Protein AF-A0ABD1HBV8-F1 (afdb_monomer_lite)

Radius of gyration: 19.59 Å; chains: 1; bounding box: 42×30×51 Å

Secondary structure (DSSP, 8-state):
-EEEEEES-TT----TT----EEEEEE-SS-EEES-EEEEEEEEE------SS-TTTHHHHTT-PPEEEEEEEEEEE-SEEE-SS-EE-

Organism: Salvia divinorum (NCBI:txid28513)

Sequence (89 aa):
MSVEIKVSRFNRIYRPGELLEGKIITTLNSSISYQSIRLTLNGAVNLQVRGGSAGVIESLYDVIKPIPIMKKVVDVRSSGKIGSVMTEV

Structure (mmCIF, N/CA/C/O backbone):
data_AF-A0ABD1HBV8-F1
#
_entry.id   AF-A0ABD1HBV8-F1
#
loop_
_atom_site.group_PDB
_atom_site.id
_atom_site.type_symbol
_atom_site.label_atom_id
_atom_site.label_alt_id
_atom_site.label_comp_id
_atom_site.label_asym_id
_atom_site.label_entity_id
_atom_site.label_seq_id
_atom_site.pdbx_PDB_ins_code
_atom_site.Cartn_x
_atom_site.Cartn_y
_atom_site.Cartn_z
_atom_site.occupancy
_atom_site.B_iso_or_equiv
_atom_site.auth_seq_id
_atom_site.auth_comp_id
_atom_site.auth_asym_id
_atom_site.auth_atom_id
_atom_site.pdbx_PDB_model_num
ATOM 1 N N . MET A 1 1 ? 3.546 9.373 16.402 1.00 77.94 1 MET A N 1
ATOM 2 C CA . MET A 1 1 ? 2.531 9.082 15.370 1.00 77.94 1 MET A CA 1
ATOM 3 C C . MET A 1 1 ? 3.254 8.594 14.128 1.00 77.94 1 MET A C 1
ATOM 5 O O . MET A 1 1 ? 4.045 9.355 13.589 1.00 77.94 1 MET A O 1
ATOM 9 N N . SER A 1 2 ? 3.046 7.347 13.719 1.00 86.94 2 SER A N 1
ATOM 10 C CA . SER A 1 2 ? 3.640 6.787 12.499 1.00 86.94 2 SER A CA 1
ATOM 11 C C . SER A 1 2 ? 2.619 5.954 11.729 1.00 86.94 2 SER A C 1
ATOM 13 O O . SER A 1 2 ? 1.686 5.398 12.312 1.00 86.94 2 SER A O 1
ATOM 15 N N . VAL A 1 3 ? 2.793 5.902 10.410 1.00 88.38 3 VAL A N 1
ATOM 16 C CA . VAL A 1 3 ? 2.046 5.029 9.502 1.00 88.38 3 VAL A CA 1
ATOM 17 C C . VAL A 1 3 ? 3.073 4.268 8.681 1.00 88.38 3 VAL A C 1
ATOM 19 O O . VAL A 1 3 ? 3.890 4.871 7.988 1.00 88.38 3 VAL A O 1
ATOM 22 N N . GLU A 1 4 ? 3.042 2.950 8.778 1.00 91.06 4 GLU A N 1
ATOM 23 C CA . GLU A 1 4 ? 3.947 2.047 8.084 1.00 91.06 4 GLU A CA 1
ATOM 24 C C . GLU A 1 4 ? 3.155 1.141 7.148 1.00 91.06 4 GLU A C 1
ATOM 26 O O . GLU A 1 4 ? 2.085 0.644 7.491 1.00 91.06 4 GLU A O 1
ATOM 31 N N . ILE A 1 5 ? 3.705 0.895 5.962 1.00 91.12 5 ILE A N 1
ATOM 32 C CA . ILE A 1 5 ? 3.165 -0.075 5.012 1.00 91.12 5 ILE A CA 1
ATOM 33 C C . ILE A 1 5 ? 4.144 -1.240 4.970 1.00 91.12 5 ILE A C 1
ATOM 35 O O . ILE A 1 5 ? 5.291 -1.083 4.544 1.00 91.12 5 ILE A O 1
ATOM 39 N N . LYS A 1 6 ? 3.696 -2.415 5.410 1.00 91.44 6 LYS A N 1
ATOM 40 C CA . LYS A 1 6 ? 4.471 -3.653 5.321 1.00 91.44 6 LYS A CA 1
ATOM 41 C C . LYS A 1 6 ? 3.896 -4.518 4.223 1.00 91.44 6 LYS A C 1
ATOM 43 O O . LYS A 1 6 ? 2.731 -4.883 4.263 1.00 91.44 6 LYS A O 1
ATOM 48 N N . VAL A 1 7 ? 4.727 -4.851 3.250 1.00 91.88 7 VAL A N 1
ATOM 49 C CA . VAL A 1 7 ? 4.354 -5.746 2.156 1.00 91.88 7 VAL A CA 1
ATOM 50 C C . VAL A 1 7 ? 4.807 -7.162 2.507 1.00 91.88 7 VAL A C 1
ATOM 52 O O . VAL A 1 7 ? 5.878 -7.325 3.091 1.00 91.88 7 VAL A O 1
ATOM 55 N N . SER A 1 8 ? 4.013 -8.177 2.167 1.00 89.94 8 SER A N 1
ATOM 56 C CA . SER A 1 8 ? 4.238 -9.565 2.592 1.00 89.94 8 SER A CA 1
ATOM 57 C C . SER A 1 8 ? 5.557 -10.152 2.076 1.00 89.94 8 SER A C 1
ATOM 59 O O . SER A 1 8 ? 6.171 -10.976 2.7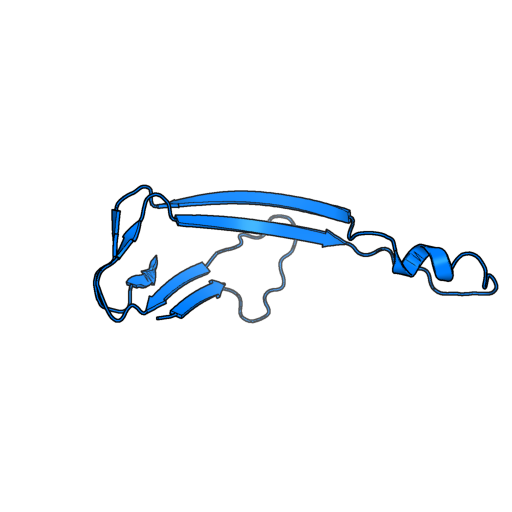51 1.00 89.94 8 SER A O 1
ATOM 61 N N . ARG A 1 9 ? 6.033 -9.725 0.894 1.00 88.69 9 ARG A N 1
ATOM 62 C CA . ARG A 1 9 ? 7.316 -10.190 0.341 1.00 88.69 9 ARG A CA 1
ATOM 63 C C . ARG A 1 9 ? 8.484 -9.319 0.787 1.00 88.69 9 ARG A C 1
ATOM 65 O O . ARG A 1 9 ? 8.522 -8.122 0.505 1.00 88.69 9 ARG A O 1
ATOM 72 N N . PHE A 1 10 ? 9.499 -9.963 1.362 1.00 86.75 10 PHE A N 1
ATOM 73 C CA . PHE A 1 10 ? 10.731 -9.315 1.818 1.00 86.75 10 PHE A CA 1
ATOM 74 C C . PHE A 1 10 ? 11.501 -8.610 0.691 1.00 86.75 10 PHE A C 1
ATOM 76 O O . PHE A 1 10 ? 11.904 -7.460 0.846 1.00 86.75 10 PHE A O 1
ATOM 83 N N . ASN A 1 11 ? 11.667 -9.268 -0.462 1.00 90.12 11 ASN A N 1
ATOM 84 C CA . ASN A 1 11 ? 12.417 -8.714 -1.593 1.00 90.12 11 ASN A CA 1
ATOM 85 C C . ASN A 1 11 ? 11.644 -7.635 -2.371 1.00 90.12 11 ASN A C 1
ATOM 87 O O . ASN A 1 11 ? 12.247 -6.936 -3.176 1.00 90.12 11 ASN A O 1
ATOM 91 N N . ARG A 1 12 ? 10.328 -7.499 -2.141 1.00 89.75 12 ARG A N 1
ATOM 92 C CA . ARG A 1 12 ? 9.430 -6.550 -2.825 1.00 89.75 12 ARG A CA 1
ATOM 93 C C . ARG A 1 12 ? 9.481 -6.630 -4.360 1.00 89.75 12 ARG A C 1
ATOM 95 O O . ARG A 1 12 ? 9.138 -5.662 -5.034 1.00 89.75 12 ARG A O 1
ATOM 102 N N . ILE A 1 13 ? 9.887 -7.776 -4.908 1.00 91.25 13 ILE A N 1
ATOM 103 C CA . ILE A 1 13 ? 9.894 -8.038 -6.349 1.00 91.25 13 ILE A CA 1
ATOM 104 C C . ILE A 1 13 ? 8.612 -8.792 -6.697 1.00 91.25 13 ILE A C 1
ATOM 106 O O . ILE A 1 13 ? 8.328 -9.847 -6.122 1.00 91.25 13 ILE A O 1
ATOM 110 N N . TYR A 1 14 ? 7.869 -8.239 -7.654 1.00 91.19 14 TYR A N 1
ATOM 111 C CA . TYR A 1 14 ? 6.605 -8.777 -8.145 1.00 91.19 14 TYR A CA 1
ATOM 112 C C . TYR A 1 14 ? 6.667 -8.961 -9.658 1.00 91.19 14 TYR A C 1
ATOM 114 O O . TYR A 1 14 ? 7.245 -8.141 -10.374 1.00 91.19 14 TYR A O 1
ATOM 122 N N . ARG A 1 15 ? 6.066 -10.043 -10.140 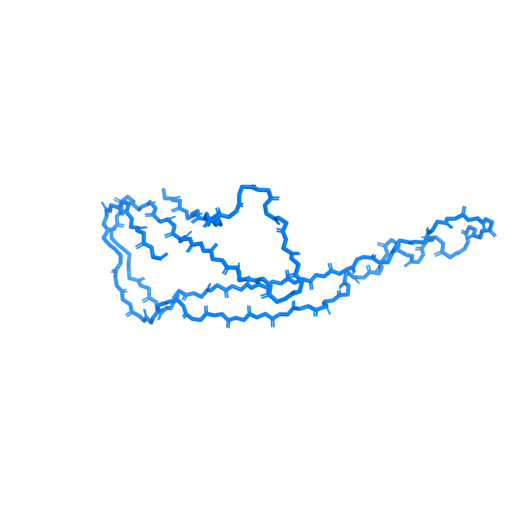1.00 91.75 15 ARG A N 1
ATOM 123 C CA . ARG A 1 15 ? 5.889 -10.364 -11.557 1.00 91.75 15 ARG A CA 1
ATOM 124 C C . ARG A 1 15 ? 4.429 -10.165 -11.971 1.00 91.75 15 ARG A C 1
ATOM 126 O O . ARG A 1 15 ? 3.543 -10.157 -11.114 1.00 91.75 15 ARG A O 1
ATOM 133 N N . PRO A 1 16 ? 4.150 -10.024 -13.279 1.00 90.06 16 PRO A N 1
ATOM 134 C CA . PRO A 1 16 ? 2.778 -9.967 -13.769 1.00 90.06 16 PRO A CA 1
ATOM 135 C C . PRO A 1 16 ? 1.944 -11.151 -13.257 1.00 90.06 16 PRO A C 1
ATOM 137 O O . PRO A 1 16 ? 2.384 -12.296 -13.327 1.00 90.06 16 PRO A O 1
ATOM 140 N N . GLY A 1 17 ? 0.752 -10.862 -12.730 1.00 88.88 17 GLY A N 1
ATOM 141 C CA . GLY A 1 17 ? -0.163 -11.860 -12.164 1.00 88.88 17 GLY A CA 1
ATOM 142 C C . GLY A 1 17 ? 0.094 -12.229 -10.699 1.00 88.88 17 GLY A C 1
ATOM 143 O O . GLY A 1 17 ? -0.751 -12.883 -10.094 1.00 88.88 17 GLY A O 1
ATOM 144 N N . GLU A 1 18 ? 1.206 -11.798 -10.097 1.00 91.31 18 GLU A N 1
ATOM 145 C CA . GLU A 1 18 ? 1.445 -12.029 -8.672 1.00 91.31 18 GLU A CA 1
ATOM 146 C C . GLU A 1 18 ? 0.621 -11.082 -7.795 1.00 91.31 18 GLU A C 1
ATOM 148 O O . GLU A 1 18 ? 0.458 -9.895 -8.091 1.00 91.31 18 GLU A O 1
ATOM 153 N N . LEU A 1 19 ? 0.129 -11.614 -6.677 1.00 88.94 19 LEU A N 1
ATOM 154 C CA . LEU A 1 19 ? -0.654 -10.851 -5.719 1.00 88.94 19 LEU A CA 1
ATOM 155 C C . LEU A 1 19 ? 0.260 -9.971 -4.853 1.00 88.94 19 LEU A C 1
ATOM 157 O O . LEU A 1 19 ? 1.237 -10.439 -4.263 1.00 88.94 19 LEU A O 1
ATOM 161 N N . LEU A 1 20 ? -0.079 -8.684 -4.781 1.00 89.62 20 LEU A N 1
ATOM 162 C CA . LEU A 1 20 ? 0.550 -7.713 -3.891 1.00 89.62 20 LEU A CA 1
ATOM 163 C C . LEU A 1 20 ? -0.267 -7.635 -2.599 1.00 89.62 20 LEU A C 1
ATOM 165 O O . LEU A 1 20 ? -1.318 -6.998 -2.570 1.00 89.62 20 LEU A O 1
ATOM 169 N N . GLU A 1 21 ? 0.229 -8.269 -1.542 1.00 90.44 21 GLU A N 1
ATOM 170 C CA . GLU A 1 21 ? -0.411 -8.291 -0.224 1.00 90.44 21 GLU A CA 1
ATOM 171 C C . GLU A 1 21 ? 0.439 -7.567 0.817 1.00 90.44 21 GLU A C 1
ATOM 173 O O . GLU A 1 21 ? 1.664 -7.474 0.693 1.00 90.44 21 GLU A O 1
ATOM 178 N N . GLY A 1 22 ? -0.204 -7.061 1.863 1.00 90.44 22 GLY A N 1
ATOM 179 C CA . GLY A 1 22 ? 0.475 -6.367 2.942 1.00 90.44 22 GLY A CA 1
ATOM 180 C C . GLY A 1 22 ? -0.481 -5.910 4.032 1.00 90.44 22 GLY A C 1
ATOM 181 O O . GLY A 1 22 ? -1.667 -6.223 4.005 1.00 90.44 22 GLY A O 1
ATOM 182 N N . LYS A 1 23 ? 0.066 -5.160 4.983 1.00 91.44 23 LYS A N 1
ATOM 183 C CA . LYS A 1 23 ? -0.641 -4.563 6.112 1.00 91.44 23 LYS A CA 1
ATOM 184 C C . LYS A 1 23 ? -0.255 -3.102 6.262 1.00 91.44 23 LYS A C 1
ATOM 186 O O . LYS A 1 23 ? 0.900 -2.727 6.030 1.00 91.44 23 LYS A O 1
ATOM 191 N N . ILE A 1 24 ? -1.205 -2.299 6.714 1.00 90.56 24 ILE A N 1
ATOM 192 C CA . ILE A 1 24 ? -0.977 -0.924 7.138 1.00 90.56 24 ILE A CA 1
ATOM 193 C C . ILE A 1 24 ? -0.929 -0.920 8.664 1.00 90.56 24 ILE A C 1
ATOM 195 O O . ILE A 1 24 ? -1.886 -1.311 9.326 1.00 90.56 24 ILE A O 1
ATOM 199 N N . ILE A 1 25 ? 0.193 -0.486 9.227 1.00 91.00 25 ILE A N 1
ATOM 200 C CA . ILE A 1 25 ? 0.403 -0.396 10.671 1.00 91.00 25 ILE A CA 1
ATOM 201 C C . ILE A 1 25 ? 0.386 1.077 11.053 1.00 91.00 25 ILE A C 1
ATOM 203 O O . ILE A 1 25 ? 1.222 1.855 10.598 1.00 91.00 25 ILE A O 1
ATOM 207 N N . THR A 1 26 ? -0.562 1.473 11.894 1.00 89.12 26 THR A N 1
ATOM 208 C CA . THR A 1 26 ? -0.656 2.846 12.400 1.00 89.12 26 THR A CA 1
ATOM 209 C C . THR A 1 26 ? -0.366 2.876 13.890 1.00 89.12 26 THR A C 1
ATOM 211 O O . THR A 1 26 ? -1.078 2.231 14.658 1.00 89.12 26 THR A O 1
ATOM 214 N N . THR A 1 27 ? 0.620 3.667 14.308 1.00 89.00 27 THR A N 1
ATOM 215 C CA . THR A 1 27 ? 0.949 3.899 15.720 1.00 89.00 27 THR A CA 1
ATOM 216 C C . THR A 1 27 ? 0.537 5.313 16.093 1.00 89.00 27 THR A C 1
ATOM 218 O O . THR A 1 27 ? 1.172 6.294 15.689 1.00 89.00 27 THR A O 1
ATOM 221 N N . LEU A 1 28 ? -0.549 5.427 16.854 1.00 86.62 28 LEU A N 1
ATOM 222 C CA . LEU A 1 28 ? -1.134 6.703 17.251 1.00 86.62 28 LEU A CA 1
ATOM 223 C C . LEU A 1 28 ? -0.972 6.931 18.756 1.00 86.62 28 LEU A C 1
ATOM 225 O O . LEU A 1 28 ? -1.192 6.027 19.555 1.00 86.62 28 LEU A O 1
ATOM 229 N N . ASN A 1 29 ? -0.638 8.166 19.135 1.00 86.00 29 ASN A N 1
ATOM 230 C CA . ASN A 1 29 ? -0.519 8.573 20.543 1.00 86.00 29 ASN A CA 1
ATOM 231 C 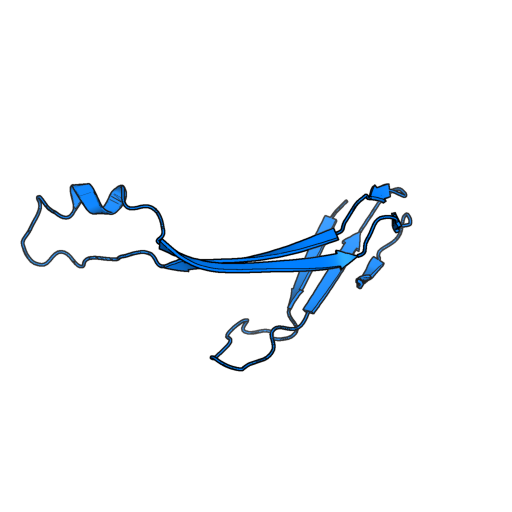C . ASN A 1 29 ? -1.868 9.053 21.115 1.00 86.00 29 ASN A C 1
ATOM 233 O O . ASN A 1 29 ? -1.995 9.293 22.310 1.00 86.00 29 ASN A O 1
ATOM 237 N N . SER A 1 30 ? -2.866 9.235 20.252 1.00 85.38 30 SER A N 1
ATOM 238 C CA . SER A 1 30 ? -4.216 9.690 20.572 1.00 85.38 30 SER A CA 1
ATOM 239 C C . SER A 1 30 ? -5.194 9.117 19.549 1.00 85.38 30 SER A C 1
ATOM 241 O O . SER A 1 30 ? -4.793 8.655 18.481 1.00 85.38 30 SER A O 1
ATOM 243 N N . SER A 1 31 ? -6.484 9.106 19.878 1.00 86.25 31 SER A N 1
ATOM 244 C CA . SER A 1 31 ? -7.494 8.593 18.958 1.00 86.25 31 SER A CA 1
ATOM 245 C C . SER A 1 31 ? -7.822 9.615 17.867 1.00 86.25 31 SER A C 1
ATOM 247 O O . SER A 1 31 ? -8.045 10.787 18.166 1.00 86.25 31 SER A O 1
ATOM 249 N N . ILE A 1 32 ? -7.878 9.163 16.611 1.00 89.06 32 ILE A N 1
ATOM 250 C CA . ILE A 1 32 ? -8.086 10.016 15.433 1.00 89.06 32 ILE A CA 1
ATOM 251 C C . ILE A 1 32 ? -9.310 9.537 14.659 1.00 89.06 32 ILE A C 1
ATOM 253 O O . ILE A 1 32 ? -9.437 8.349 14.359 1.00 89.06 32 ILE A O 1
ATOM 257 N N . SER A 1 33 ? -10.192 10.468 14.305 1.00 90.50 33 SER A N 1
ATOM 258 C CA . SER A 1 33 ? -11.284 10.227 13.359 1.00 90.50 33 SER A CA 1
ATOM 259 C C . SER A 1 33 ? -10.801 10.462 11.928 1.00 90.50 33 SER A C 1
ATOM 261 O O . SER A 1 33 ? -10.092 11.430 11.663 1.00 90.50 33 SER A O 1
ATOM 263 N N . TYR A 1 34 ? -11.191 9.595 11.001 1.00 89.88 34 TYR A N 1
ATOM 264 C CA . TYR A 1 34 ? -10.809 9.664 9.592 1.00 89.88 34 TYR A CA 1
ATOM 265 C C . TYR A 1 34 ? -12.028 9.480 8.690 1.00 89.88 34 TYR A C 1
ATOM 267 O O . TYR A 1 34 ? -12.979 8.787 9.045 1.00 89.88 34 TYR A O 1
ATOM 275 N N . GLN A 1 35 ? -11.994 10.087 7.502 1.00 91.75 35 GLN A N 1
ATOM 276 C CA . GLN A 1 35 ? -13.074 9.965 6.517 1.00 91.75 35 GLN A CA 1
ATOM 277 C C . GLN A 1 35 ? -12.866 8.787 5.559 1.00 91.75 35 GLN A C 1
ATOM 279 O O . GLN A 1 35 ? -13.827 8.136 5.167 1.00 91.75 35 GLN A O 1
ATOM 284 N N . SER A 1 36 ? -11.621 8.497 5.182 1.00 89.81 36 SER A N 1
ATOM 285 C CA . SER A 1 36 ? -11.282 7.337 4.355 1.00 89.81 36 SER A CA 1
ATOM 286 C C . SER A 1 36 ? -9.798 7.015 4.472 1.00 89.81 36 SER A C 1
ATOM 288 O O . SER A 1 36 ? -8.979 7.936 4.470 1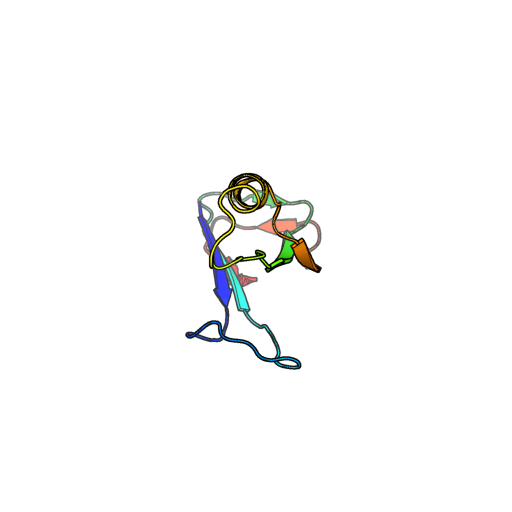.00 89.81 36 SER A O 1
ATOM 290 N N . ILE A 1 37 ? -9.449 5.732 4.495 1.00 90.75 37 ILE A N 1
ATOM 291 C CA . ILE A 1 37 ? -8.073 5.255 4.332 1.00 90.75 37 ILE A CA 1
ATOM 292 C C . ILE A 1 37 ? -7.972 4.660 2.936 1.00 90.75 37 ILE A C 1
ATOM 294 O O . ILE A 1 37 ? -8.702 3.726 2.606 1.00 90.75 37 ILE A O 1
ATOM 298 N N . ARG A 1 38 ? -7.066 5.204 2.121 1.00 92.69 38 ARG A N 1
ATOM 299 C CA . ARG A 1 38 ? -6.870 4.788 0.731 1.00 92.69 38 ARG A CA 1
ATOM 300 C C . ARG A 1 38 ? -5.416 4.450 0.476 1.00 92.69 38 ARG A C 1
ATOM 302 O O . ARG A 1 38 ? -4.530 5.221 0.838 1.00 92.69 38 ARG A O 1
ATOM 309 N N . LEU A 1 39 ? -5.186 3.336 -0.203 1.00 91.50 39 LEU A N 1
ATOM 310 C CA . LEU A 1 39 ? -3.879 2.942 -0.698 1.00 91.50 39 LEU A CA 1
ATOM 311 C C . LEU A 1 39 ? -3.779 3.321 -2.173 1.00 91.50 39 LEU A C 1
ATOM 313 O O . LEU A 1 39 ? -4.611 2.919 -2.983 1.00 91.50 39 LEU A O 1
ATOM 317 N N . THR A 1 40 ? -2.757 4.097 -2.526 1.00 93.19 40 THR A N 1
ATOM 318 C CA . THR A 1 40 ? -2.487 4.461 -3.920 1.00 93.19 40 THR A CA 1
ATOM 319 C C . THR A 1 40 ? -1.208 3.778 -4.378 1.00 93.19 40 THR A C 1
ATOM 321 O O . THR A 1 40 ? -0.131 4.059 -3.860 1.00 93.19 40 THR A O 1
ATOM 324 N N . LEU A 1 41 ? -1.328 2.904 -5.370 1.00 91.94 41 LEU A N 1
ATOM 325 C CA . LEU A 1 41 ? -0.210 2.311 -6.084 1.00 91.94 41 LEU A CA 1
ATOM 326 C C . LEU A 1 41 ? 0.066 3.145 -7.3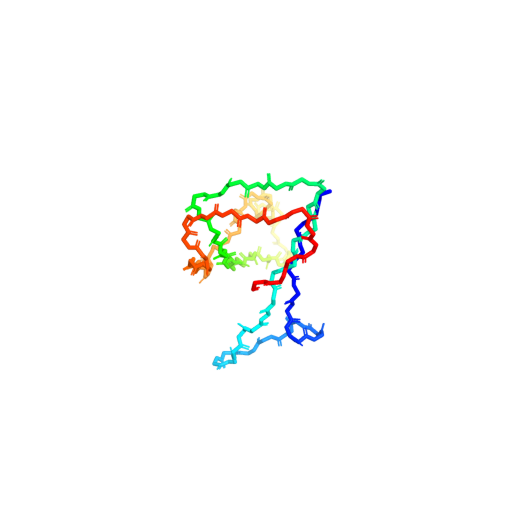37 1.00 91.94 41 LEU A C 1
ATOM 328 O O . LEU A 1 41 ? -0.785 3.224 -8.224 1.00 91.94 41 LEU A O 1
ATOM 332 N N . ASN A 1 42 ? 1.255 3.740 -7.409 1.00 93.56 42 ASN A N 1
ATOM 333 C CA . ASN A 1 42 ? 1.737 4.456 -8.586 1.00 93.56 42 ASN A CA 1
ATOM 334 C C . ASN A 1 42 ? 2.976 3.744 -9.130 1.00 93.56 42 ASN A C 1
ATOM 336 O O . ASN A 1 42 ? 3.909 3.467 -8.381 1.00 93.56 42 ASN A O 1
ATOM 340 N N . GLY A 1 43 ? 2.983 3.472 -10.429 1.00 92.19 43 GLY A N 1
ATOM 341 C CA . GLY A 1 43 ? 4.145 2.985 -11.160 1.00 92.19 43 GLY A CA 1
ATOM 342 C C . GLY A 1 43 ? 4.497 3.980 -12.253 1.00 92.19 43 GLY A C 1
ATOM 343 O O . GLY A 1 43 ? 3.615 4.407 -12.999 1.00 92.19 43 GLY A O 1
ATOM 344 N N . ALA A 1 44 ? 5.772 4.335 -12.358 1.00 92.75 44 ALA A N 1
ATOM 345 C CA . ALA A 1 44 ? 6.285 5.184 -13.421 1.00 92.75 44 ALA A CA 1
ATOM 346 C C . ALA A 1 44 ? 7.614 4.636 -13.942 1.00 92.75 44 ALA A C 1
ATOM 348 O O . ALA A 1 44 ? 8.359 3.994 -13.200 1.00 92.75 44 ALA A O 1
ATOM 349 N N . VAL A 1 45 ? 7.897 4.894 -15.214 1.00 90.75 45 VAL A N 1
ATOM 350 C CA . VAL A 1 45 ? 9.163 4.547 -15.860 1.00 90.75 45 VAL A CA 1
ATOM 351 C C . VAL A 1 45 ? 9.890 5.814 -16.279 1.00 90.75 45 VAL A C 1
ATOM 353 O O . VAL A 1 45 ? 9.275 6.777 -16.737 1.00 90.75 45 VAL A O 1
ATOM 356 N N . ASN A 1 46 ? 11.208 5.800 -16.123 1.00 85.19 46 ASN A N 1
ATOM 357 C CA . ASN A 1 46 ? 12.075 6.861 -16.613 1.00 85.19 46 ASN A CA 1
ATOM 358 C C . ASN A 1 46 ? 12.710 6.405 -17.923 1.00 85.19 46 ASN A C 1
ATOM 360 O O . ASN A 1 46 ? 13.228 5.290 -18.005 1.00 85.19 46 ASN A O 1
ATOM 364 N N . LEU A 1 47 ? 12.684 7.269 -18.934 1.00 80.56 47 LEU A N 1
ATOM 365 C CA . LEU A 1 47 ? 13.428 7.046 -20.166 1.00 80.56 47 LEU A CA 1
ATOM 366 C C . LEU A 1 47 ? 14.892 7.408 -19.909 1.00 80.56 47 LEU A C 1
ATOM 368 O O . LEU A 1 47 ? 15.211 8.570 -19.683 1.00 80.56 47 LEU A O 1
ATOM 372 N N . GLN A 1 48 ? 15.774 6.409 -19.922 1.00 71.12 48 GLN A N 1
ATOM 373 C CA . GLN A 1 48 ? 17.220 6.624 -19.886 1.00 71.12 48 GLN A CA 1
ATOM 374 C C . GLN A 1 48 ? 17.771 6.459 -21.299 1.00 71.12 48 GLN A C 1
ATOM 376 O O . GLN A 1 48 ? 17.687 5.374 -21.874 1.00 71.12 48 GLN A O 1
ATOM 381 N N . VAL A 1 49 ? 18.347 7.520 -21.856 1.00 67.00 49 VAL A N 1
ATOM 382 C CA . VAL A 1 49 ? 19.063 7.457 -23.133 1.00 67.00 49 VAL A CA 1
ATOM 383 C C . VAL A 1 49 ? 20.554 7.424 -22.830 1.00 67.00 49 VAL A C 1
ATOM 385 O O . VAL A 1 49 ? 21.085 8.336 -22.206 1.00 67.00 49 VAL A O 1
ATOM 388 N N . ARG A 1 50 ? 21.235 6.340 -23.220 1.00 60.22 50 ARG A N 1
ATOM 389 C CA . ARG A 1 50 ? 22.697 6.250 -23.120 1.00 60.22 50 ARG A CA 1
ATOM 390 C C . ARG A 1 50 ? 23.313 7.043 -24.270 1.00 60.22 50 ARG A C 1
ATOM 392 O O . ARG A 1 50 ? 23.146 6.666 -25.427 1.00 60.22 50 ARG A O 1
ATOM 399 N N . GLY A 1 51 ? 24.021 8.119 -23.937 1.00 55.72 51 GLY A N 1
ATOM 400 C CA . GLY A 1 51 ? 24.731 8.970 -24.884 1.00 55.72 51 GLY A CA 1
ATOM 401 C C . GLY A 1 51 ? 25.856 8.241 -25.607 1.00 55.72 51 GLY A C 1
ATOM 402 O O . GLY A 1 51 ? 26.978 8.150 -25.120 1.00 55.72 51 GLY A O 1
ATOM 403 N N . GLY A 1 52 ? 25.558 7.729 -26.796 1.00 55.16 52 GLY A N 1
ATOM 404 C CA . GLY A 1 52 ? 26.551 7.490 -27.835 1.00 55.16 52 GLY A CA 1
ATOM 405 C C . GLY A 1 52 ? 26.424 8.598 -28.873 1.00 55.16 52 GLY A C 1
ATOM 406 O O . GLY A 1 52 ? 25.572 8.505 -29.750 1.00 55.16 52 GLY A O 1
ATOM 407 N N . SER A 1 53 ? 27.247 9.642 -28.752 1.00 54.72 53 SER A N 1
ATOM 408 C CA . SER A 1 53 ? 27.457 10.674 -29.783 1.00 54.72 53 SER A CA 1
ATOM 409 C C . SER A 1 53 ? 26.287 11.626 -30.103 1.00 54.72 53 SER A C 1
ATOM 411 O O . SER A 1 53 ? 26.011 11.856 -31.278 1.00 54.72 53 SER A O 1
ATOM 413 N N . ALA A 1 54 ? 25.611 12.242 -29.121 1.00 51.81 54 ALA A N 1
ATOM 414 C CA . ALA A 1 54 ? 24.682 13.347 -29.427 1.00 51.81 54 ALA A CA 1
ATOM 415 C C . ALA A 1 54 ? 24.439 14.310 -28.243 1.00 51.81 54 ALA A C 1
ATOM 417 O O . ALA A 1 54 ? 23.366 14.312 -27.639 1.00 51.81 54 ALA A O 1
ATOM 418 N N . GLY A 1 55 ? 25.406 15.189 -27.958 1.00 53.91 55 GLY A N 1
ATOM 419 C CA . GLY A 1 55 ? 25.358 16.181 -26.865 1.00 53.91 55 GLY A CA 1
ATOM 420 C C . GLY A 1 55 ? 24.256 17.257 -26.947 1.00 53.91 55 GLY A C 1
ATOM 421 O O . GLY A 1 55 ? 24.233 18.164 -26.124 1.00 53.91 55 GLY A O 1
ATOM 422 N N . VAL A 1 56 ? 23.338 17.176 -27.919 1.00 56.41 56 VAL A N 1
ATOM 423 C CA . VAL A 1 56 ? 22.151 18.052 -28.031 1.00 56.41 56 VAL A CA 1
ATOM 424 C C . VAL A 1 56 ? 20.878 17.363 -27.523 1.00 56.41 56 VAL A C 1
ATOM 426 O O . VAL A 1 56 ? 19.938 18.038 -27.120 1.00 56.41 56 VAL A O 1
ATOM 429 N N . ILE A 1 57 ? 20.828 16.025 -27.508 1.00 54.97 57 ILE A N 1
ATOM 430 C CA . ILE A 1 57 ? 19.626 15.292 -27.081 1.00 54.97 57 ILE A CA 1
ATOM 431 C C . ILE A 1 57 ? 19.657 15.044 -25.561 1.00 54.97 57 ILE A C 1
ATOM 433 O O . ILE A 1 57 ? 18.614 15.057 -24.916 1.00 54.97 57 ILE A O 1
ATOM 437 N N . GLU A 1 58 ? 20.845 14.915 -24.960 1.00 56.34 58 GLU A N 1
ATOM 438 C CA . GLU A 1 58 ? 21.036 14.696 -23.513 1.00 56.34 58 GLU A CA 1
ATOM 439 C C . GLU A 1 58 ? 20.465 15.819 -22.629 1.00 56.34 58 GLU A C 1
ATOM 441 O O . GLU A 1 58 ? 19.897 15.531 -21.577 1.00 56.34 58 GLU A O 1
ATOM 446 N N . SER A 1 59 ? 20.515 17.080 -23.073 1.00 52.75 59 SER A N 1
ATOM 447 C CA . SER A 1 59 ? 20.006 18.236 -22.312 1.00 52.75 59 SER A CA 1
ATOM 448 C C . SER A 1 59 ? 18.475 18.335 -22.256 1.00 52.75 59 SER A C 1
ATOM 450 O O . SER A 1 59 ? 17.942 19.083 -21.439 1.00 52.75 59 SER A O 1
ATOM 452 N N . LEU A 1 60 ? 17.754 17.575 -23.089 1.00 55.44 60 LEU A N 1
ATOM 453 C CA . LEU A 1 60 ? 16.287 17.517 -23.083 1.00 55.44 60 LEU A CA 1
ATOM 454 C C . LEU A 1 60 ? 15.747 16.370 -22.214 1.00 55.44 60 LEU A C 1
ATOM 456 O O . LEU A 1 60 ? 14.601 16.432 -21.768 1.00 55.44 60 LEU A O 1
ATOM 460 N N . TYR A 1 61 ? 16.555 15.334 -21.953 1.00 53.91 61 TYR A N 1
ATOM 461 C CA . TYR A 1 61 ? 16.133 14.155 -21.184 1.00 53.91 61 TYR A CA 1
ATOM 462 C C . TYR A 1 61 ? 16.070 14.394 -19.679 1.00 53.91 61 TYR A C 1
ATOM 464 O O . TYR A 1 61 ? 15.199 13.822 -19.025 1.00 53.91 61 TYR A O 1
ATOM 472 N N . ASP A 1 62 ? 16.903 15.291 -19.148 1.00 55.09 62 ASP A N 1
ATOM 473 C CA . ASP A 1 62 ? 16.872 15.682 -17.729 1.00 55.09 62 ASP A CA 1
ATOM 474 C C . ASP A 1 62 ? 15.542 16.371 -17.338 1.00 55.09 62 ASP A C 1
ATOM 476 O O . ASP A 1 62 ? 15.218 16.542 -16.165 1.00 55.09 62 ASP A O 1
ATOM 480 N N . VAL A 1 63 ? 14.726 16.732 -18.339 1.00 58.09 63 VAL A N 1
ATOM 481 C CA . VAL A 1 63 ? 13.439 17.428 -18.195 1.00 58.09 63 VAL A CA 1
ATOM 482 C C . VAL A 1 63 ? 12.234 16.500 -18.444 1.00 58.09 63 VAL A C 1
ATOM 484 O O . VAL A 1 63 ? 11.086 16.893 -18.206 1.00 58.09 63 VAL A O 1
ATOM 487 N N . ILE A 1 64 ? 12.438 15.254 -18.899 1.00 70.00 64 ILE A N 1
ATOM 488 C CA . ILE A 1 64 ? 11.313 14.352 -19.191 1.00 70.00 64 ILE A CA 1
ATOM 489 C C . ILE A 1 64 ? 10.740 13.798 -17.890 1.00 70.00 64 ILE A C 1
ATOM 491 O O . ILE A 1 64 ? 11.369 13.026 -17.168 1.00 70.00 64 ILE A O 1
ATOM 495 N N . LYS A 1 65 ? 9.491 14.177 -17.609 1.00 80.88 65 LYS A N 1
ATOM 496 C CA . LYS A 1 65 ? 8.747 13.675 -16.452 1.00 80.88 65 LYS A CA 1
ATOM 497 C C . LYS A 1 65 ? 8.605 12.145 -16.530 1.00 80.88 65 LYS A C 1
ATOM 499 O O . LYS A 1 65 ? 8.321 11.637 -17.618 1.00 80.88 65 LYS A O 1
ATOM 504 N N . PRO A 1 66 ? 8.718 11.424 -15.395 1.00 87.31 66 PRO A N 1
ATOM 505 C CA . PRO A 1 66 ? 8.466 9.988 -15.349 1.00 87.31 66 PRO A CA 1
ATOM 506 C C . PRO A 1 66 ? 7.126 9.646 -16.004 1.00 87.31 66 PRO A C 1
ATOM 508 O O . PRO A 1 66 ? 6.103 10.265 -15.697 1.00 87.31 66 PRO A O 1
ATOM 511 N N . ILE A 1 67 ? 7.123 8.661 -16.900 1.00 90.75 67 ILE A N 1
ATOM 512 C CA . ILE A 1 67 ? 5.922 8.250 -17.626 1.00 90.75 67 ILE A CA 1
ATOM 513 C C . ILE A 1 67 ? 5.127 7.310 -16.714 1.00 90.75 67 ILE A C 1
ATOM 515 O O . ILE A 1 67 ? 5.632 6.235 -16.375 1.00 90.75 67 ILE A O 1
ATOM 519 N N . PRO A 1 68 ? 3.903 7.669 -16.289 1.00 91.50 68 PRO A N 1
ATOM 520 C CA . PRO A 1 68 ? 3.096 6.806 -15.438 1.00 91.50 68 PRO A CA 1
ATOM 521 C C . PRO A 1 68 ? 2.615 5.587 -16.233 1.00 91.50 68 PRO A C 1
ATOM 523 O O . PRO A 1 68 ? 1.957 5.724 -17.260 1.00 91.50 68 PRO A O 1
ATOM 526 N N . ILE A 1 69 ? 2.916 4.391 -15.734 1.00 93.50 69 ILE A N 1
ATOM 527 C CA . ILE A 1 69 ? 2.509 3.110 -16.338 1.00 93.50 69 ILE A CA 1
ATOM 528 C C . ILE A 1 69 ? 1.394 2.424 -15.552 1.00 93.50 69 ILE A C 1
ATOM 530 O O . ILE A 1 69 ? 0.667 1.599 -16.096 1.00 93.50 69 ILE A O 1
ATOM 534 N N . MET A 1 70 ? 1.243 2.759 -14.268 1.00 91.62 70 MET A N 1
ATOM 535 C CA . MET A 1 70 ? 0.175 2.238 -13.425 1.00 91.62 70 MET A CA 1
ATOM 536 C C . MET A 1 70 ? -0.285 3.280 -12.418 1.00 91.62 70 MET A C 1
ATOM 538 O O . MET A 1 70 ? 0.522 3.950 -11.775 1.00 91.62 70 MET A O 1
ATOM 542 N N . LYS A 1 71 ? -1.601 3.348 -12.233 1.00 94.12 71 LYS A N 1
ATOM 543 C CA . LYS A 1 71 ? -2.242 4.036 -11.118 1.00 94.12 71 LYS A CA 1
ATOM 544 C C . LYS A 1 71 ? -3.417 3.192 -10.653 1.00 94.12 71 LYS A C 1
ATOM 546 O O . LYS A 1 71 ? -4.355 2.972 -11.413 1.00 94.12 71 LYS A O 1
ATOM 551 N N . LYS A 1 72 ? -3.374 2.725 -9.409 1.00 92.25 72 LYS A N 1
ATOM 552 C CA . LYS A 1 72 ? -4.479 1.998 -8.781 1.00 92.25 72 LYS A CA 1
ATOM 553 C C . LYS A 1 72 ? -4.741 2.585 -7.407 1.00 92.25 72 LYS A C 1
ATOM 555 O O . LYS A 1 72 ? -3.821 2.726 -6.610 1.00 92.25 72 LYS A O 1
ATOM 560 N N . VAL A 1 73 ? -5.996 2.922 -7.144 1.00 93.94 73 VAL A N 1
ATOM 561 C CA . VAL A 1 73 ? -6.451 3.366 -5.827 1.00 93.94 73 VAL A CA 1
ATOM 562 C C . VAL A 1 73 ? -7.319 2.259 -5.252 1.00 93.94 73 VAL A C 1
ATOM 564 O O . VAL A 1 73 ? -8.190 1.738 -5.945 1.00 93.94 73 VAL A O 1
ATOM 567 N N . VAL A 1 74 ? -7.041 1.874 -4.013 1.00 91.19 74 VAL A N 1
ATOM 568 C CA . VAL A 1 74 ? -7.815 0.888 -3.262 1.00 91.19 74 VAL A CA 1
ATOM 569 C C . VAL A 1 74 ? -8.302 1.555 -1.987 1.00 91.19 74 VAL A C 1
ATOM 571 O O . VAL A 1 74 ? -7.495 2.046 -1.194 1.00 91.19 74 VAL A O 1
ATOM 574 N N . ASP A 1 75 ? -9.615 1.573 -1.794 1.00 91.31 75 ASP A N 1
ATOM 575 C CA . ASP A 1 75 ? -10.215 2.007 -0.539 1.00 91.31 75 ASP A CA 1
ATOM 576 C C . ASP A 1 75 ? -10.059 0.885 0.487 1.00 91.31 75 ASP A C 1
ATOM 578 O O . ASP A 1 75 ? -10.571 -0.217 0.310 1.00 91.31 75 ASP A O 1
ATOM 582 N N . VAL A 1 76 ? -9.296 1.160 1.543 1.00 89.88 76 VAL A N 1
ATOM 583 C CA . VAL A 1 76 ? -8.960 0.179 2.582 1.00 89.88 76 VAL A CA 1
ATOM 584 C C . VAL A 1 76 ? -9.999 0.217 3.698 1.00 89.88 76 VAL A C 1
ATOM 586 O O . VAL A 1 76 ? -10.460 -0.821 4.163 1.00 89.88 76 VAL A O 1
ATOM 589 N N . ARG A 1 77 ? -10.391 1.422 4.128 1.00 89.19 77 ARG A N 1
ATOM 590 C CA . ARG A 1 77 ? -11.490 1.631 5.078 1.00 89.19 77 ARG A CA 1
ATOM 591 C C . ARG A 1 77 ? -12.259 2.905 4.757 1.00 89.19 77 ARG A C 1
ATOM 593 O O . ARG A 1 77 ? -11.667 3.942 4.455 1.00 89.19 77 ARG A O 1
ATOM 600 N N . SER A 1 78 ? -13.577 2.822 4.894 1.00 89.00 78 SER A N 1
ATOM 601 C CA . SER A 1 78 ? -14.490 3.965 4.953 1.00 89.00 78 SER A CA 1
ATOM 602 C C . SER A 1 78 ? -14.313 4.754 6.255 1.00 89.00 78 SER A C 1
ATOM 604 O O . SER A 1 78 ? -13.492 4.394 7.094 1.00 89.00 78 SER A O 1
ATOM 606 N N . SER A 1 79 ? -15.083 5.824 6.445 1.00 90.00 79 SER A N 1
ATOM 607 C CA . SER A 1 79 ? -14.976 6.696 7.618 1.00 90.00 79 SER A CA 1
ATOM 608 C C . SER A 1 79 ? -15.051 5.936 8.939 1.00 90.00 79 SER A C 1
ATOM 610 O O . SER A 1 79 ? -15.862 5.023 9.091 1.00 90.00 79 SER A O 1
ATOM 612 N N . GLY A 1 80 ? -14.259 6.357 9.918 1.00 88.50 80 GLY A N 1
ATOM 613 C CA . GLY A 1 80 ? -14.237 5.732 11.230 1.00 88.50 80 GLY A CA 1
ATOM 614 C C . GLY A 1 80 ? -13.310 6.442 12.203 1.00 88.50 80 GLY A C 1
ATOM 615 O O . GLY A 1 80 ? -12.922 7.593 12.010 1.00 88.50 80 GLY A O 1
ATOM 616 N N . LYS A 1 81 ? -12.949 5.733 13.273 1.00 87.31 81 LYS A N 1
ATOM 617 C CA . LYS A 1 81 ? -12.044 6.215 14.316 1.00 87.31 81 LYS A CA 1
ATOM 618 C C . LYS A 1 81 ? -10.985 5.153 14.603 1.00 87.31 81 LYS A C 1
ATOM 620 O O . LYS A 1 81 ? -11.316 3.976 14.708 1.00 87.31 81 LYS A O 1
ATOM 625 N N . ILE A 1 82 ? -9.720 5.556 14.688 1.00 85.94 82 ILE A N 1
ATOM 626 C CA . ILE A 1 82 ? -8.605 4.704 15.125 1.00 85.94 82 ILE A CA 1
ATOM 627 C C . ILE A 1 82 ? -8.299 5.053 16.583 1.00 85.94 82 ILE A C 1
ATOM 629 O O . ILE A 1 82 ? -8.247 6.231 16.947 1.00 85.94 82 ILE A O 1
ATOM 633 N N . GLY A 1 83 ? -8.157 4.037 17.433 1.00 82.19 83 GLY A N 1
ATOM 634 C CA . GLY A 1 83 ? -7.834 4.200 18.853 1.00 82.19 83 GLY A CA 1
ATOM 635 C C . GLY A 1 83 ? -6.395 4.671 19.097 1.00 82.19 83 GLY A C 1
ATOM 636 O O . GLY A 1 83 ? -5.573 4.701 18.186 1.00 82.19 83 GLY A O 1
ATOM 637 N N . SER A 1 84 ? -6.080 5.030 20.343 1.00 72.06 84 SER A N 1
ATOM 638 C CA . SER A 1 84 ? -4.735 5.445 20.768 1.00 72.06 84 SER A CA 1
A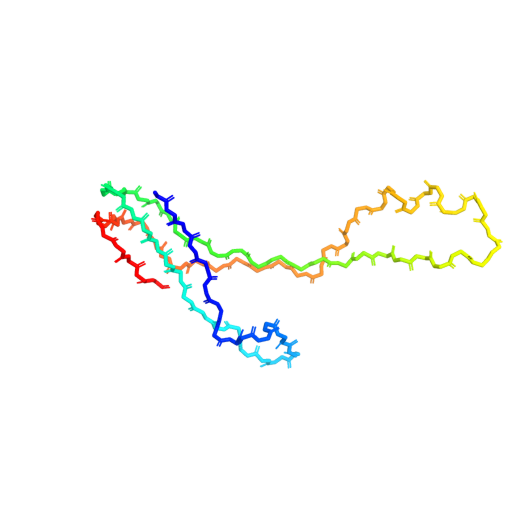TOM 639 C C . SER A 1 84 ? -3.831 4.239 21.061 1.00 72.06 84 SER A C 1
ATOM 641 O O . SER A 1 84 ? -3.342 4.097 22.176 1.00 72.06 84 SER A O 1
ATOM 643 N N . VAL A 1 85 ? -3.687 3.316 20.109 1.00 78.06 85 VAL A N 1
ATOM 644 C CA . VAL A 1 85 ? -2.786 2.149 20.187 1.00 78.06 85 VAL A CA 1
ATOM 645 C C . VAL A 1 85 ? -2.390 1.747 18.758 1.00 78.06 85 VAL A C 1
ATOM 647 O O . VAL A 1 85 ? -3.048 2.140 17.790 1.00 78.06 85 VAL A O 1
ATOM 650 N N . MET A 1 86 ? -1.317 0.965 18.612 1.00 79.38 86 MET A N 1
ATOM 651 C CA . MET A 1 86 ? -0.963 0.303 17.355 1.00 79.38 86 MET A CA 1
ATOM 652 C C . MET A 1 86 ? -2.174 -0.449 16.778 1.00 79.38 86 MET A C 1
ATOM 654 O O . MET A 1 86 ? -2.758 -1.304 17.440 1.00 79.38 86 MET A O 1
ATOM 658 N N . THR A 1 87 ? -2.557 -0.108 15.550 1.00 81.75 87 THR A N 1
ATOM 659 C CA . THR A 1 87 ? -3.658 -0.742 14.814 1.00 81.75 87 THR A CA 1
ATOM 660 C C . THR A 1 87 ? -3.120 -1.297 13.501 1.00 81.75 87 THR A C 1
ATOM 662 O O . THR A 1 87 ? -2.403 -0.592 12.790 1.00 81.75 87 THR A O 1
ATOM 665 N N . GLU A 1 88 ? -3.473 -2.544 13.186 1.00 80.94 88 GLU A N 1
ATOM 666 C CA . GLU A 1 88 ? -3.196 -3.176 11.893 1.00 80.94 88 GLU A CA 1
ATOM 667 C C . GLU A 1 88 ? -4.475 -3.194 11.049 1.00 80.94 88 GLU A C 1
ATOM 669 O O . GLU A 1 88 ? -5.549 -3.558 11.544 1.00 80.94 88 GLU A O 1
ATOM 674 N N . VAL A 1 89 ? -4.357 -2.773 9.789 1.00 76.25 89 VAL A N 1
ATOM 675 C CA . VAL A 1 89 ? -5.432 -2.777 8.787 1.00 76.25 89 VAL A CA 1
ATOM 676 C C . VAL A 1 89 ? -4.971 -3.501 7.535 1.00 76.25 89 VAL A C 1
ATOM 678 O O . VAL A 1 89 ? -3.805 -3.284 7.124 1.00 76.25 89 VAL A O 1
#

InterPro domains:
  IPR014752 Arrestin-like, C-terminal domain superfamily [G3DSA:2.60.40.640] (1-89)

Foldseek 3Di:
DDKDWAWPDPVPDDDPPDDTDTKIKDAAQAKDWDAFDKDKDWDFAQDDDDDDDDPVVVVCSVVDDTHTPDIDMDTPDGTDMDGNGIDID

pLDDT: mean 82.71, std 12.99, range [51.81, 94.12]